Protein AF-A0A8B6F9J8-F1 (afdb_monomer_lite)

pLDDT: mean 76.36, std 15.79, range [47.91, 97.12]

Secondary structure (DSSP, 8-state):
---TT---PPTTEETTEE--PPPPPPPTT-EEEEEEEEEPPP--TT-----EEEEEEEEE-

Radius of gyration: 17.64 Å; chains: 1; bounding box: 38×15×56 Å

Sequence (61 aa):
SGNDFDLSYPPGYGPYGSYGEWSDACPVNSAICGIKTKIHSNQGEGVDDTALNDVKFFCCE

Foldseek 3Di:
DDDPPPPPADVQDDPVHGDDDDDDDADPPKDFPDKDWDFDDDPDPPDPRPDGPDMDTDIDD

InterPro domains:
  IPR005515 Vitelline membrane outer layer protein I (VOMI) [PF03762] (16-60)
  IPR005515 Vitelline membrane outer layer protein I (VOMI) [PTHR18841] (16-60)
  IPR036706 Vitelline membrane outer layer protein I (VOMI) superfamily [G3DSA:2.100.10.20] (6-61)
  IPR036706 Vitelline membrane outer layer protein I (VOMI) superfamily [SSF51092] (3-61)

Organism: Mytilus galloprovincialis (NCBI:txid29158)

Structure (mmCIF, N/CA/C/O backbone):
data_AF-A0A8B6F9J8-F1
#
_entry.id   AF-A0A8B6F9J8-F1
#
loop_
_atom_site.group_PDB
_atom_site.id
_atom_site.type_symbol
_atom_site.label_atom_id
_atom_site.label_alt_id
_atom_site.label_comp_id
_atom_site.label_asym_id
_atom_site.label_entity_id
_atom_site.label_seq_id
_atom_site.pdbx_PDB_ins_code
_atom_site.Cartn_x
_atom_site.Cartn_y
_atom_site.Cartn_z
_atom_site.occupancy
_atom_site.B_iso_or_equiv
_atom_site.auth_seq_id
_atom_site.auth_comp_id
_atom_site.auth_asym_id
_atom_site.auth_atom_id
_atom_site.pdbx_PDB_model_num
ATOM 1 N N . SER A 1 1 ? -0.316 -0.922 -41.107 1.00 47.91 1 SER A N 1
ATOM 2 C CA . SER A 1 1 ? -0.042 0.321 -40.364 1.00 47.91 1 SER A CA 1
ATOM 3 C C . SER A 1 1 ? -1.328 0.765 -39.686 1.00 47.91 1 SER A C 1
ATOM 5 O O . SER A 1 1 ? -2.109 1.495 -40.280 1.00 47.91 1 SER A O 1
ATOM 7 N N . GLY A 1 2 ? -1.588 0.234 -38.489 1.00 50.47 2 GLY A N 1
ATOM 8 C CA . GLY A 1 2 ? -2.647 0.719 -37.603 1.00 50.47 2 GLY A CA 1
ATOM 9 C C . GLY A 1 2 ? -2.036 1.729 -36.638 1.00 50.47 2 GLY A C 1
ATOM 10 O O . GLY A 1 2 ? -0.926 1.520 -36.156 1.00 50.47 2 GLY A O 1
ATOM 11 N N . ASN A 1 3 ? -2.706 2.853 -36.460 1.00 58.94 3 ASN A N 1
ATOM 12 C CA . ASN A 1 3 ? -2.299 3.990 -35.650 1.00 58.94 3 ASN A CA 1
ATOM 13 C C . ASN A 1 3 ? -2.464 3.682 -34.154 1.00 58.94 3 ASN A C 1
ATOM 15 O O . ASN A 1 3 ? -3.570 3.470 -33.673 1.00 58.94 3 ASN A O 1
ATOM 19 N N . ASP A 1 4 ? -1.338 3.732 -33.447 1.00 61.25 4 ASP A N 1
ATOM 20 C CA . ASP A 1 4 ? -1.090 3.446 -32.022 1.00 61.25 4 ASP A CA 1
ATOM 21 C C . ASP A 1 4 ? -1.820 4.379 -31.021 1.00 61.25 4 ASP A C 1
ATOM 23 O O . ASP A 1 4 ? -1.520 4.400 -29.835 1.00 61.25 4 ASP A O 1
ATOM 27 N N . PHE A 1 5 ? -2.762 5.202 -31.493 1.00 59.16 5 PHE A N 1
ATOM 28 C CA . PHE A 1 5 ? -3.381 6.291 -30.722 1.00 59.16 5 PHE A CA 1
ATOM 29 C C . PHE A 1 5 ? -4.820 6.017 -30.262 1.00 59.16 5 PHE A C 1
ATOM 31 O O . PHE A 1 5 ? -5.400 6.864 -29.586 1.00 59.16 5 PHE A O 1
ATOM 38 N N . ASP A 1 6 ? -5.393 4.859 -30.597 1.00 57.69 6 ASP A N 1
ATOM 39 C CA . ASP A 1 6 ? -6.712 4.430 -30.106 1.00 57.69 6 ASP A CA 1
ATOM 40 C C . ASP A 1 6 ? -6.594 3.144 -29.284 1.00 57.69 6 ASP A C 1
ATOM 42 O O . ASP A 1 6 ? -7.082 2.077 -29.648 1.00 57.69 6 ASP A O 1
ATOM 46 N N . LEU A 1 7 ? -5.872 3.235 -28.170 1.00 61.00 7 LEU A N 1
ATOM 47 C CA . LEU A 1 7 ? -5.909 2.211 -27.141 1.00 61.00 7 LEU A CA 1
ATOM 48 C C . LEU A 1 7 ? -6.696 2.771 -25.961 1.00 61.00 7 LEU A C 1
ATOM 50 O O . LEU A 1 7 ? -6.140 3.287 -24.991 1.00 61.00 7 LEU A O 1
ATOM 54 N N . SER A 1 8 ? -8.022 2.711 -26.074 1.00 67.69 8 SER A N 1
ATOM 55 C CA . SER A 1 8 ? -8.958 2.999 -24.986 1.00 67.69 8 SER A CA 1
ATOM 56 C C . SER A 1 8 ? -8.891 1.869 -23.948 1.00 67.69 8 SER A C 1
ATOM 58 O O . SER A 1 8 ? -9.755 1.005 -2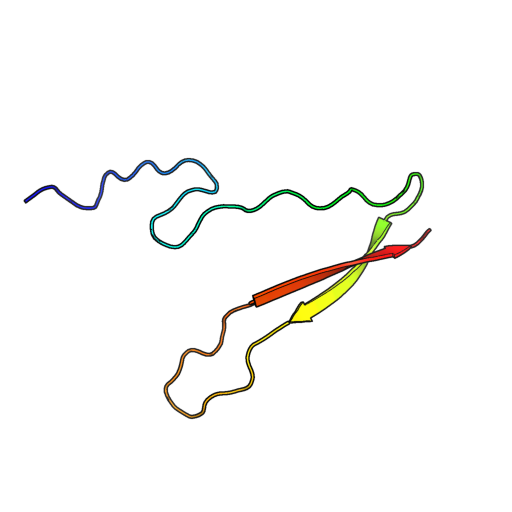3.824 1.00 67.69 8 SER A O 1
ATOM 60 N N . TYR A 1 9 ? -7.782 1.857 -23.223 1.00 66.44 9 TYR A N 1
ATOM 61 C CA . TYR A 1 9 ? -7.488 0.956 -22.129 1.00 66.44 9 TYR A CA 1
ATOM 62 C C . TYR A 1 9 ? -8.375 1.291 -20.916 1.00 66.44 9 TYR A C 1
ATOM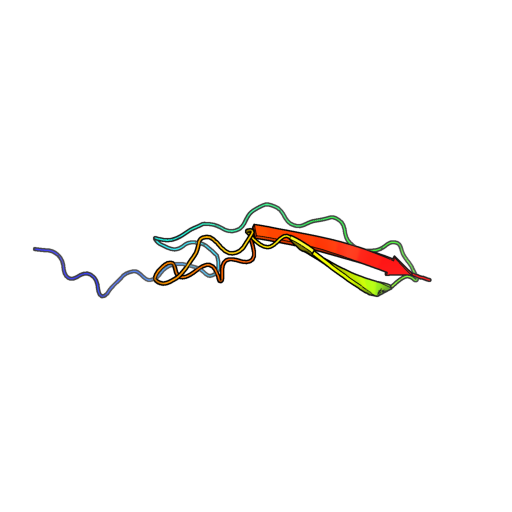 64 O O . TYR A 1 9 ? -8.373 2.443 -20.468 1.00 66.44 9 TYR A O 1
ATOM 72 N N . PRO A 1 10 ? -9.153 0.336 -20.367 1.00 67.69 10 PRO A N 1
ATOM 73 C CA . PRO A 1 10 ? -9.892 0.578 -19.134 1.00 67.69 10 PRO A CA 1
ATOM 74 C C . PRO A 1 10 ? -8.910 0.873 -17.983 1.00 67.69 10 PRO A C 1
ATOM 76 O O . PRO A 1 10 ? -7.770 0.394 -18.018 1.00 67.69 10 PRO A O 1
ATOM 79 N N . PRO A 1 11 ? -9.318 1.633 -16.947 1.00 66.38 11 PRO A N 1
ATOM 80 C CA . PRO A 1 11 ? -8.469 1.888 -15.787 1.00 66.38 11 PRO A CA 1
ATOM 81 C C . PRO A 1 11 ? -7.911 0.574 -15.232 1.00 66.38 11 PRO A C 1
ATOM 83 O O . PRO A 1 11 ? -8.673 -0.311 -14.846 1.00 66.38 11 PRO A O 1
ATOM 86 N N . GLY A 1 12 ? -6.584 0.439 -15.233 1.00 67.19 12 GLY A N 1
ATOM 87 C CA . GLY A 1 12 ? -5.910 -0.767 -14.752 1.00 67.19 12 GLY A CA 1
ATOM 88 C C . GLY A 1 12 ? -5.513 -1.809 -15.771 1.00 67.19 12 GLY A C 1
ATOM 89 O O . GLY A 1 12 ? -5.016 -2.857 -15.364 1.00 67.19 12 GLY A O 1
ATOM 90 N N . TYR A 1 13 ? -5.700 -1.555 -17.061 1.00 64.88 13 TYR A N 1
ATOM 91 C CA . TYR A 1 13 ? -5.242 -2.466 -18.099 1.00 64.88 13 TYR A CA 1
ATOM 92 C C . TYR A 1 13 ? -4.564 -1.672 -19.199 1.00 64.88 13 TYR A C 1
ATOM 94 O O . TYR A 1 13 ? -5.259 -1.024 -19.957 1.00 64.88 13 TYR A O 1
ATOM 102 N N . GLY A 1 14 ? -3.234 -1.685 -19.278 1.00 71.12 14 GLY A N 1
ATOM 103 C CA . GLY A 1 14 ? -2.471 -0.962 -20.299 1.00 71.12 14 GLY A CA 1
ATOM 104 C C . GLY A 1 14 ? -1.362 -1.818 -20.912 1.00 71.12 14 GLY A C 1
ATOM 105 O O . GLY A 1 14 ? -1.144 -2.952 -20.484 1.00 71.12 14 GLY A O 1
ATOM 106 N N . PRO A 1 15 ? -0.597 -1.282 -21.878 1.00 72.94 15 PRO A N 1
ATOM 107 C CA . PRO A 1 15 ? 0.458 -2.036 -22.554 1.00 72.94 15 PRO A CA 1
ATOM 108 C C . PRO A 1 15 ? 1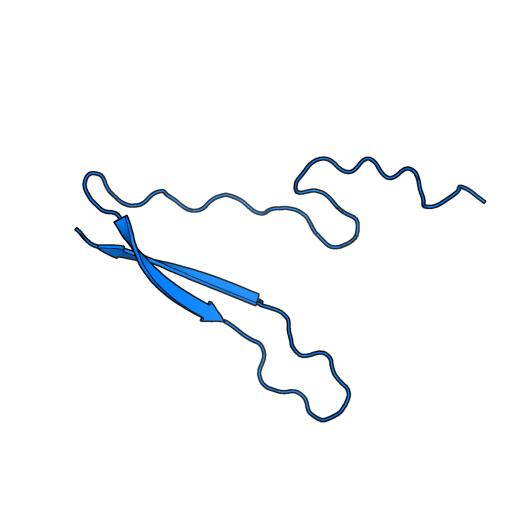.660 -2.324 -21.638 1.00 72.94 15 PRO A C 1
ATOM 110 O O . PRO A 1 15 ? 2.496 -3.161 -21.956 1.00 72.94 15 PRO A O 1
ATOM 113 N N . TYR A 1 16 ? 1.726 -1.652 -20.486 1.00 75.06 16 TYR A N 1
ATOM 114 C CA . TYR A 1 16 ? 2.824 -1.717 -19.522 1.00 75.06 16 TYR A CA 1
ATOM 115 C C . TYR A 1 16 ? 2.431 -2.381 -18.192 1.00 75.06 16 TYR A C 1
ATOM 117 O O . TYR A 1 16 ? 3.189 -2.309 -17.229 1.00 75.06 16 TYR A O 1
ATOM 125 N N . GLY A 1 17 ? 1.258 -3.023 -18.118 1.00 69.88 17 GLY A N 1
ATOM 126 C CA . GLY A 1 17 ? 0.840 -3.780 -16.937 1.00 69.88 17 GLY A CA 1
ATOM 127 C C . GLY A 1 17 ? -0.669 -3.808 -16.709 1.00 69.88 17 GLY A C 1
ATOM 128 O O . GLY A 1 17 ? -1.427 -3.004 -17.257 1.00 69.88 17 GLY A O 1
ATOM 129 N N . SER A 1 18 ? -1.090 -4.745 -15.864 1.00 79.31 18 SER A N 1
ATOM 130 C CA . SER A 1 18 ? -2.457 -4.868 -15.364 1.00 79.31 18 SER A CA 1
ATOM 131 C C . SER A 1 18 ? -2.486 -4.715 -13.845 1.00 79.31 18 SER A C 1
ATOM 133 O O . SER A 1 18 ? -1.510 -5.046 -13.171 1.00 79.31 18 SER A O 1
ATOM 135 N N . TYR A 1 19 ? -3.608 -4.266 -13.287 1.00 82.56 19 TYR A N 1
ATOM 136 C CA . TYR A 1 19 ? -3.814 -4.332 -11.841 1.00 82.56 19 TYR A CA 1
ATOM 137 C C . TYR A 1 19 ? -3.833 -5.784 -11.356 1.00 82.56 19 TYR A C 1
ATOM 139 O O . TYR A 1 19 ? -4.394 -6.667 -12.006 1.00 82.56 19 TYR A O 1
ATOM 147 N N . GLY A 1 20 ? -3.186 -6.010 -10.213 1.00 80.69 20 GLY A N 1
ATOM 148 C CA . GLY A 1 20 ? -3.314 -7.245 -9.449 1.00 80.69 20 GLY A CA 1
ATOM 149 C C . GLY A 1 20 ? -4.579 -7.242 -8.593 1.00 80.69 20 GLY A C 1
ATOM 150 O O . GLY A 1 20 ? -5.378 -6.304 -8.629 1.00 80.69 20 GLY A O 1
ATOM 151 N N . GLU A 1 21 ? -4.752 -8.296 -7.804 1.00 88.69 21 GLU A N 1
ATOM 152 C CA . GLU A 1 21 ? -5.828 -8.349 -6.818 1.00 88.69 21 GLU A CA 1
ATOM 153 C C . GLU A 1 21 ? -5.632 -7.291 -5.726 1.00 88.69 21 GLU A C 1
ATOM 155 O O . GLU A 1 21 ? -4.509 -6.924 -5.370 1.00 88.69 21 GLU A O 1
ATOM 160 N N . TRP A 1 22 ? -6.747 -6.798 -5.190 1.00 88.25 22 TRP A N 1
ATOM 161 C CA . TRP A 1 22 ? -6.727 -5.906 -4.039 1.00 88.25 22 TRP A CA 1
ATOM 162 C C . TRP A 1 22 ? -6.298 -6.669 -2.787 1.00 88.25 22 TRP A C 1
ATOM 164 O O . T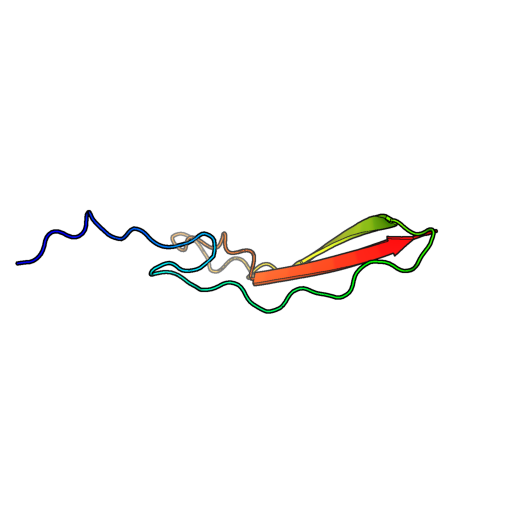RP A 1 22 ? -6.686 -7.818 -2.586 1.00 88.25 22 TRP A O 1
ATOM 174 N N . SER A 1 23 ? -5.532 -6.009 -1.919 1.00 89.75 2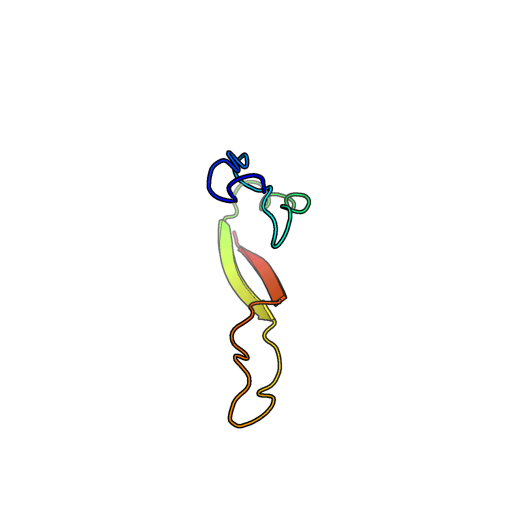3 SER A N 1
ATOM 175 C CA . SER A 1 23 ? -5.276 -6.520 -0.574 1.00 89.75 23 SER A CA 1
ATOM 176 C C . SER A 1 23 ? -6.533 -6.440 0.291 1.00 89.75 23 SER A C 1
ATOM 178 O O . SER A 1 23 ? -7.420 -5.621 0.038 1.00 89.75 23 SER A O 1
ATOM 180 N N . ASP A 1 24 ? -6.555 -7.213 1.376 1.00 94.00 24 ASP A N 1
ATOM 181 C CA . ASP A 1 24 ? -7.577 -7.074 2.410 1.00 94.00 24 ASP A CA 1
ATOM 182 C C . ASP A 1 24 ? -7.630 -5.642 2.963 1.00 94.00 24 ASP A C 1
ATOM 184 O O . ASP A 1 24 ? -6.620 -4.932 3.049 1.00 94.00 24 ASP A O 1
ATOM 188 N N . ALA A 1 25 ? -8.830 -5.220 3.361 1.00 94.56 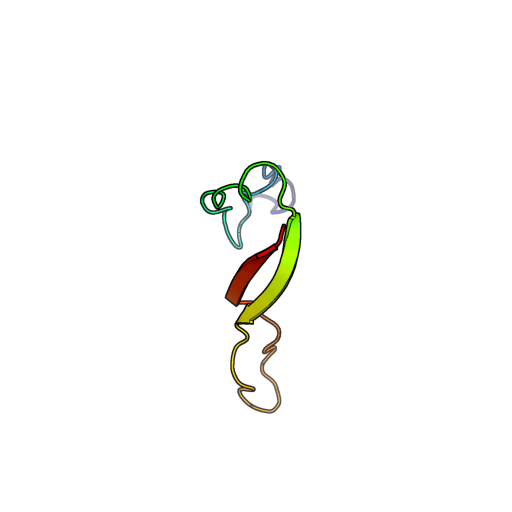25 ALA A N 1
ATOM 189 C CA . ALA A 1 25 ? -9.012 -3.978 4.095 1.00 94.56 25 ALA A CA 1
ATOM 190 C C . ALA A 1 25 ? -8.409 -4.087 5.505 1.00 94.56 25 ALA A C 1
ATOM 192 O O . ALA A 1 25 ? -8.314 -5.173 6.082 1.00 94.56 25 ALA A O 1
ATOM 193 N N . CYS A 1 26 ? -8.056 -2.943 6.095 1.00 96.44 26 CYS A N 1
ATOM 194 C CA . CYS A 1 26 ? -7.713 -2.904 7.511 1.00 96.44 26 CYS A CA 1
ATOM 195 C C . CYS A 1 26 ? -8.885 -3.424 8.375 1.00 96.44 26 CYS A C 1
ATOM 197 O O . CYS A 1 26 ? -10.047 -3.221 8.004 1.00 96.44 26 CYS A O 1
ATOM 199 N N . PRO A 1 27 ? -8.608 -4.078 9.522 1.00 97.12 27 PRO A N 1
ATOM 200 C CA . PRO A 1 27 ? -9.640 -4.515 10.461 1.00 97.12 27 PRO A CA 1
ATOM 201 C C . PRO A 1 27 ? -10.635 -3.409 10.843 1.00 97.12 27 PRO A C 1
ATOM 203 O O . PRO A 1 27 ? -10.326 -2.216 10.795 1.00 97.12 27 PRO A O 1
ATOM 206 N N . VAL A 1 28 ? -11.834 -3.804 11.276 1.00 96.38 28 VAL A N 1
ATOM 207 C CA . VAL A 1 28 ? -12.850 -2.862 11.774 1.00 96.38 28 VAL A CA 1
ATOM 208 C C . VAL A 1 28 ? -12.265 -2.018 12.913 1.00 96.38 28 VAL A C 1
ATOM 210 O O . VAL A 1 28 ? -11.603 -2.558 13.793 1.00 96.38 28 VAL A O 1
ATOM 213 N N . ASN A 1 29 ? -12.540 -0.709 12.902 1.00 96.06 29 ASN A N 1
ATOM 214 C CA . ASN A 1 29 ? -11.985 0.283 13.836 1.00 96.06 29 ASN A CA 1
ATOM 215 C C . ASN A 1 29 ? -10.456 0.438 13.768 1.00 96.06 29 ASN A C 1
ATOM 217 O O . ASN A 1 29 ? -9.836 0.755 14.773 1.00 96.06 29 ASN A O 1
ATOM 221 N N . SER A 1 30 ? -9.849 0.224 12.600 1.00 96.81 30 SER A N 1
ATOM 222 C CA . SER A 1 30 ? -8.432 0.515 12.372 1.00 96.81 30 SER A CA 1
ATOM 223 C C . SER A 1 30 ? -8.227 1.288 11.067 1.00 96.81 30 SER A C 1
ATOM 225 O O . SER A 1 30 ? -9.092 1.291 10.185 1.00 96.81 30 SER A O 1
ATOM 227 N N . ALA A 1 31 ? -7.082 1.956 10.937 1.00 96.12 31 ALA A N 1
ATOM 228 C CA . ALA A 1 31 ? -6.710 2.738 9.761 1.00 96.12 31 ALA A CA 1
ATOM 229 C C . ALA A 1 31 ? -5.261 2.473 9.341 1.00 96.12 31 ALA A C 1
ATOM 231 O O . ALA A 1 31 ? -4.433 2.029 10.138 1.00 96.12 31 ALA A O 1
ATOM 232 N N . ILE A 1 32 ? -4.935 2.782 8.082 1.00 96.81 32 ILE A N 1
ATOM 233 C CA . ILE A 1 32 ? -3.548 2.732 7.612 1.00 96.81 32 ILE A CA 1
ATOM 234 C C . ILE A 1 32 ? -2.741 3.786 8.371 1.00 96.81 32 ILE A C 1
ATOM 236 O O . ILE A 1 32 ? -3.006 4.981 8.271 1.00 96.81 32 ILE A O 1
ATOM 240 N N . CYS A 1 33 ? -1.727 3.334 9.095 1.00 96.94 33 CYS A N 1
ATOM 241 C CA . CYS A 1 33 ? -0.838 4.171 9.897 1.00 96.94 33 CYS A CA 1
ATOM 242 C C . CYS A 1 33 ? 0.609 4.152 9.391 1.00 96.94 33 CYS A C 1
ATOM 244 O O . CYS A 1 33 ? 1.453 4.891 9.896 1.00 96.94 33 CYS A O 1
ATOM 246 N N . GLY A 1 34 ? 0.923 3.314 8.400 1.00 96.31 34 GLY A N 1
ATOM 247 C CA . GLY A 1 34 ? 2.275 3.216 7.871 1.00 96.31 34 GLY A CA 1
ATOM 248 C C . GLY A 1 34 ? 2.347 2.560 6.502 1.00 96.31 34 GLY A C 1
ATOM 249 O O . GLY A 1 34 ? 1.484 1.771 6.115 1.00 96.31 34 GLY A O 1
ATOM 250 N N . ILE A 1 35 ? 3.430 2.866 5.795 1.00 94.88 35 ILE A N 1
ATOM 251 C CA . ILE A 1 35 ? 3.781 2.277 4.506 1.00 94.88 35 ILE A CA 1
ATOM 252 C C . ILE A 1 35 ? 5.249 1.851 4.527 1.00 94.88 35 ILE A C 1
ATOM 254 O O . ILE A 1 35 ? 6.113 2.562 5.042 1.00 94.88 35 ILE A O 1
ATOM 258 N N . LYS A 1 36 ? 5.539 0.688 3.950 1.00 91.56 36 LYS A N 1
ATOM 259 C CA . LYS A 1 36 ? 6.895 0.243 3.636 1.00 91.56 36 LYS A CA 1
ATOM 260 C C . LYS A 1 36 ? 6.977 -0.054 2.152 1.00 91.56 36 LYS A C 1
ATOM 262 O O . LYS A 1 36 ? 6.248 -0.901 1.647 1.00 91.56 36 LYS A O 1
ATOM 267 N N . THR A 1 37 ? 7.874 0.639 1.472 1.00 87.56 37 THR A N 1
ATOM 268 C CA . THR A 1 37 ? 8.120 0.471 0.044 1.00 87.56 37 THR A CA 1
ATOM 269 C C . THR A 1 37 ? 9.284 -0.489 -0.184 1.00 87.56 37 THR A C 1
ATOM 271 O O . THR A 1 37 ? 10.229 -0.556 0.611 1.00 87.56 37 THR A O 1
ATOM 274 N N . LYS A 1 38 ? 9.220 -1.250 -1.275 1.00 79.69 38 LYS A N 1
ATOM 275 C CA . LYS A 1 38 ? 10.353 -2.000 -1.814 1.00 79.69 38 LYS A CA 1
ATOM 276 C C . LYS A 1 38 ? 10.787 -1.329 -3.108 1.00 79.69 38 LYS A C 1
ATOM 278 O O . LYS A 1 38 ? 10.034 -1.289 -4.075 1.00 79.69 38 LYS A O 1
ATOM 283 N N . ILE A 1 39 ? 12.011 -0.825 -3.113 1.00 78.25 39 ILE A N 1
ATOM 284 C CA . ILE A 1 39 ? 12.649 -0.229 -4.288 1.00 78.25 39 ILE A CA 1
ATOM 285 C C . ILE A 1 39 ? 13.757 -1.157 -4.791 1.00 78.25 39 ILE A C 1
ATOM 287 O O . ILE A 1 39 ? 14.253 -1.996 -4.030 1.00 78.25 39 ILE A O 1
ATOM 291 N N . HIS A 1 40 ? 14.137 -1.039 -6.062 1.00 64.56 40 HIS A N 1
ATOM 292 C CA . HIS A 1 40 ? 15.375 -1.654 -6.535 1.00 64.56 40 HIS A CA 1
ATOM 293 C C . HIS A 1 40 ? 16.590 -0.938 -5.919 1.00 64.56 40 HIS A C 1
ATOM 295 O O . HIS A 1 40 ? 16.539 0.248 -5.597 1.00 64.56 40 HIS A O 1
ATOM 301 N N . SER A 1 41 ? 17.683 -1.675 -5.706 1.00 64.75 41 SER A N 1
ATOM 302 C CA . SER A 1 41 ? 18.977 -1.070 -5.376 1.00 64.75 41 SER A CA 1
ATOM 303 C C . SER A 1 41 ? 19.466 -0.239 -6.561 1.00 64.75 41 SER A C 1
ATOM 305 O O . SER A 1 41 ? 19.276 -0.672 -7.692 1.00 64.75 41 SER A O 1
ATOM 307 N N . ASN A 1 42 ? 20.133 0.887 -6.296 1.00 60.03 42 ASN A N 1
ATOM 308 C CA . ASN A 1 42 ? 20.758 1.728 -7.322 1.00 60.03 42 ASN A CA 1
ATOM 309 C C . ASN A 1 42 ? 21.687 0.875 -8.215 1.00 60.03 42 ASN A C 1
ATOM 311 O O . ASN A 1 42 ? 22.612 0.239 -7.699 1.00 60.03 42 ASN A O 1
ATOM 315 N N . GLN A 1 43 ? 21.398 0.805 -9.515 1.00 60.75 43 GLN A N 1
ATOM 316 C CA . GLN A 1 43 ? 22.090 -0.021 -10.508 1.00 60.75 43 GLN A CA 1
ATOM 317 C C . GLN A 1 43 ? 23.209 0.743 -11.243 1.00 60.75 43 GLN A C 1
ATOM 319 O O . GLN A 1 43 ? 23.860 0.165 -12.114 1.00 60.75 43 GLN A O 1
ATOM 324 N N . GLY A 1 44 ? 23.508 1.992 -10.859 1.00 56.97 44 GLY A N 1
ATOM 325 C CA . GLY A 1 44 ? 24.610 2.795 -11.403 1.00 56.97 44 GLY A CA 1
ATOM 326 C C . GLY A 1 44 ? 24.165 3.939 -12.323 1.00 56.97 44 GLY A C 1
ATOM 327 O O . GLY A 1 44 ? 22.980 4.158 -12.558 1.00 56.97 44 GLY A O 1
ATOM 328 N N . GLU A 1 45 ? 25.128 4.713 -12.838 1.00 53.88 45 GLU A N 1
ATOM 329 C CA . GLU A 1 45 ? 24.845 5.862 -13.710 1.00 53.88 45 GLU A CA 1
ATOM 330 C C . GLU A 1 45 ? 24.243 5.415 -15.054 1.00 53.88 45 GLU A C 1
ATOM 332 O O . GLU A 1 45 ? 24.886 4.710 -15.831 1.00 53.88 45 GLU A O 1
ATOM 337 N N . GLY A 1 46 ? 23.016 5.862 -15.347 1.00 55.59 46 GLY A N 1
ATOM 338 C CA . GLY A 1 46 ? 22.365 5.684 -16.652 1.00 55.59 46 GLY A CA 1
ATOM 339 C C . GLY A 1 46 ? 21.205 4.684 -16.697 1.00 55.59 46 GLY A C 1
ATOM 340 O O . GLY A 1 46 ? 20.618 4.518 -17.765 1.00 55.59 46 GLY A O 1
ATOM 341 N N . VAL A 1 47 ? 20.845 4.053 -15.575 1.00 57.50 47 VAL A N 1
ATOM 342 C CA . VAL A 1 47 ? 19.626 3.235 -15.455 1.00 57.50 47 VAL A CA 1
ATOM 343 C C . VAL A 1 47 ? 18.559 4.045 -14.715 1.00 57.50 47 VAL A C 1
ATOM 345 O O . VAL A 1 47 ? 18.830 4.617 -13.661 1.00 57.50 47 VAL A O 1
ATOM 348 N N . ASP A 1 48 ? 17.348 4.141 -15.274 1.00 53.81 48 ASP A N 1
ATOM 349 C CA . ASP A 1 48 ? 16.203 4.688 -14.538 1.00 53.81 48 ASP A CA 1
ATOM 350 C C . ASP A 1 48 ? 15.753 3.662 -13.489 1.00 53.81 48 ASP A C 1
ATOM 352 O O . ASP A 1 48 ? 14.950 2.769 -13.754 1.00 53.81 48 ASP A O 1
ATOM 356 N N . ASP A 1 49 ? 16.333 3.764 -12.295 1.00 55.50 49 ASP A N 1
ATOM 357 C CA . ASP A 1 49 ? 16.096 2.850 -11.172 1.00 55.50 49 ASP A CA 1
ATOM 358 C C . ASP A 1 49 ? 14.811 3.166 -10.386 1.00 55.50 49 ASP A C 1
ATOM 360 O O . ASP A 1 49 ? 14.585 2.634 -9.293 1.00 55.50 49 ASP A O 1
ATOM 364 N N . THR A 1 50 ? 13.949 4.041 -10.907 1.00 58.12 50 THR A N 1
ATOM 365 C CA . THR A 1 50 ? 12.815 4.598 -10.158 1.00 58.12 50 THR A CA 1
ATOM 366 C C . THR A 1 50 ? 11.545 3.758 -10.311 1.00 58.12 50 THR A C 1
ATOM 368 O O . THR A 1 50 ? 10.456 4.279 -10.545 1.00 58.12 50 THR A O 1
ATOM 371 N N . ALA A 1 51 ? 11.653 2.438 -10.162 1.00 63.16 51 ALA A N 1
ATOM 372 C CA . ALA A 1 51 ? 10.487 1.560 -10.101 1.00 63.16 51 ALA A CA 1
ATOM 373 C C . ALA A 1 51 ? 10.171 1.183 -8.644 1.00 63.16 51 ALA A C 1
ATOM 375 O O . ALA A 1 51 ? 10.966 0.549 -7.943 1.00 63.16 51 ALA A O 1
ATOM 376 N N . LEU A 1 52 ? 8.981 1.574 -8.178 1.00 63.06 52 LEU A N 1
ATOM 377 C CA . LEU A 1 52 ? 8.395 1.043 -6.951 1.00 63.06 52 LEU A CA 1
ATOM 378 C C . LEU A 1 52 ? 7.934 -0.388 -7.234 1.00 63.06 52 LEU A C 1
ATOM 380 O O . LEU A 1 52 ? 6.972 -0.595 -7.967 1.00 63.06 52 LEU A O 1
ATOM 384 N N . ASN A 1 53 ? 8.622 -1.368 -6.657 1.00 74.75 53 ASN A N 1
ATOM 385 C CA . ASN A 1 53 ? 8.351 -2.774 -6.953 1.00 74.75 53 ASN A CA 1
ATOM 386 C C . ASN A 1 53 ? 7.199 -3.342 -6.138 1.00 74.75 53 ASN A C 1
ATOM 388 O O . ASN A 1 53 ? 6.539 -4.276 -6.578 1.00 74.75 53 ASN A O 1
ATOM 392 N N . ASP A 1 54 ? 7.043 -2.856 -4.907 1.00 80.81 54 ASP A N 1
ATOM 393 C CA . ASP A 1 54 ? 6.068 -3.393 -3.968 1.00 80.81 54 ASP A CA 1
ATOM 394 C C . ASP A 1 54 ? 5.802 -2.409 -2.824 1.00 80.81 54 ASP A C 1
ATOM 396 O O . ASP A 1 54 ? 6.658 -1.581 -2.472 1.00 80.81 54 ASP A O 1
ATOM 400 N N . VAL A 1 55 ? 4.630 -2.533 -2.210 1.00 87.00 55 VAL A N 1
ATOM 401 C CA . VAL A 1 55 ? 4.217 -1.754 -1.043 1.00 87.00 55 VAL A CA 1
ATOM 402 C C . VAL A 1 55 ? 3.565 -2.651 -0.004 1.00 87.00 55 VAL A C 1
ATOM 404 O O . VAL A 1 55 ? 2.751 -3.514 -0.309 1.00 87.00 55 VAL A O 1
ATOM 407 N N . LYS A 1 56 ? 3.885 -2.402 1.264 1.00 89.69 56 LYS A N 1
ATOM 408 C CA . LYS A 1 56 ? 3.202 -3.002 2.409 1.00 89.69 56 LYS A CA 1
ATOM 409 C C . LYS A 1 56 ? 2.601 -1.908 3.276 1.00 89.69 56 LYS A C 1
ATOM 411 O O . LYS A 1 56 ? 3.330 -1.045 3.767 1.00 89.69 56 LYS A O 1
ATOM 416 N N . PHE A 1 57 ? 1.294 -1.980 3.497 1.00 94.75 57 PHE A N 1
ATOM 417 C CA . PHE A 1 57 ? 0.583 -1.112 4.430 1.00 94.75 57 PHE A CA 1
ATOM 418 C C . PHE A 1 57 ? 0.543 -1.724 5.833 1.00 94.75 57 PHE A C 1
ATOM 420 O O . PHE A 1 57 ? 0.564 -2.946 5.998 1.00 94.75 57 PHE A O 1
ATOM 427 N N . PHE A 1 58 ? 0.492 -0.861 6.843 1.00 95.56 58 PHE A N 1
ATOM 428 C CA . PHE A 1 58 ? 0.298 -1.234 8.242 1.00 95.56 58 PHE A CA 1
ATOM 429 C C . PHE A 1 58 ? -0.990 -0.603 8.754 1.00 95.56 58 PHE A C 1
ATOM 431 O O . PHE A 1 58 ? -1.211 0.586 8.524 1.00 95.56 58 PHE A O 1
ATOM 438 N N . CYS A 1 59 ? -1.802 -1.392 9.454 1.00 97.00 59 CYS A N 1
ATOM 439 C CA . CYS A 1 59 ? -3.033 -0.942 10.093 1.00 97.00 59 CYS A CA 1
ATOM 440 C C . CYS A 1 59 ? -2.805 -0.772 11.601 1.00 97.00 59 CYS A C 1
ATOM 442 O O . CYS A 1 59 ? -2.172 -1.631 12.219 1.00 97.00 59 CYS A O 1
ATOM 444 N N . CYS A 1 60 ? -3.327 0.309 12.173 1.00 95.81 60 CYS A N 1
ATOM 445 C CA . CYS A 1 60 ? -3.317 0.598 13.607 1.00 95.81 60 CYS A CA 1
ATOM 446 C C . CYS A 1 60 ? -4.738 0.918 14.076 1.00 95.81 60 CYS A C 1
ATOM 448 O O . CYS A 1 60 ? -5.527 1.442 13.287 1.00 95.81 60 CYS A O 1
ATOM 450 N N . GLU A 1 61 ? -5.039 0.606 15.336 1.00 90.62 61 GLU A N 1
ATOM 451 C CA . GLU A 1 61 ? -6.271 1.033 16.023 1.00 90.62 61 GLU A CA 1
ATOM 452 C C . GLU A 1 61 ? -6.350 2.560 16.172 1.00 90.62 61 GLU A C 1
ATOM 454 O O . GLU A 1 61 ? -5.288 3.189 16.406 1.00 90.62 61 GLU A O 1
#